Protein AF-A0A7X9EV41-F1 (afdb_monomer)

Structure (mmCIF, N/CA/C/O backbone):
data_AF-A0A7X9EV41-F1
#
_entry.id   AF-A0A7X9EV41-F1
#
loop_
_atom_site.group_PDB
_atom_site.id
_atom_site.type_symbol
_atom_site.label_atom_id
_atom_site.label_alt_id
_atom_site.label_comp_id
_atom_site.label_asym_id
_atom_site.label_entity_id
_atom_site.label_seq_id
_atom_site.pdbx_PDB_ins_code
_atom_site.Cartn_x
_atom_site.Cartn_y
_atom_site.Cartn_z
_atom_site.occupancy
_atom_site.B_iso_or_equiv
_atom_site.auth_seq_id
_atom_site.auth_comp_id
_atom_site.auth_asym_id
_atom_site.auth_atom_id
_atom_site.pdbx_PDB_model_num
ATOM 1 N N . ASN A 1 1 ? 4.097 -24.830 -21.994 1.00 56.38 1 ASN A N 1
ATOM 2 C CA . ASN A 1 1 ? 3.851 -23.395 -22.252 1.00 56.38 1 ASN A CA 1
ATOM 3 C C . ASN A 1 1 ? 3.840 -22.642 -20.936 1.00 56.38 1 ASN A C 1
ATOM 5 O O . ASN A 1 1 ? 2.891 -22.787 -20.179 1.00 56.38 1 ASN A O 1
ATOM 9 N N . LEU A 1 2 ? 4.915 -21.914 -20.627 1.00 75.25 2 LEU A N 1
ATOM 10 C CA . LEU A 1 2 ? 4.970 -21.036 -19.455 1.00 75.25 2 LEU A CA 1
ATOM 11 C C . LEU A 1 2 ? 4.191 -19.754 -19.766 1.00 75.25 2 LEU A C 1
ATOM 13 O O . LEU A 1 2 ? 4.451 -19.107 -20.778 1.00 75.25 2 LEU A O 1
ATOM 17 N N . ASN A 1 3 ? 3.232 -19.394 -18.912 1.00 86.75 3 ASN A N 1
ATOM 18 C CA . ASN A 1 3 ? 2.496 -18.143 -19.051 1.00 86.75 3 ASN A CA 1
ATOM 19 C C . ASN A 1 3 ? 3.326 -16.999 -18.443 1.00 86.75 3 ASN A C 1
ATOM 21 O O . ASN A 1 3 ? 3.251 -16.736 -17.243 1.00 86.75 3 ASN A O 1
ATOM 25 N N . LEU A 1 4 ? 4.134 -16.339 -19.278 1.00 84.50 4 LEU A N 1
ATOM 26 C CA . LEU A 1 4 ? 5.001 -15.227 -18.868 1.00 84.50 4 LEU A CA 1
ATOM 27 C C . LEU A 1 4 ? 4.209 -14.055 -18.268 1.00 84.50 4 LEU A C 1
ATOM 29 O O . LEU A 1 4 ? 4.672 -13.440 -17.311 1.00 84.50 4 LEU A O 1
ATOM 33 N N . GLN A 1 5 ? 2.994 -13.793 -18.761 1.00 84.25 5 GLN A N 1
ATOM 34 C CA . GLN A 1 5 ? 2.110 -12.767 -18.198 1.00 84.25 5 GLN A CA 1
ATOM 35 C C . GLN A 1 5 ? 1.664 -13.132 -16.777 1.00 84.25 5 GLN A C 1
ATOM 37 O O . GLN A 1 5 ? 1.652 -12.279 -15.894 1.00 84.25 5 GLN A O 1
ATOM 42 N N . GLY A 1 6 ? 1.344 -14.407 -16.538 1.00 87.12 6 GLY A N 1
ATOM 43 C CA . GLY A 1 6 ? 0.974 -14.913 -15.215 1.00 87.12 6 GLY A CA 1
ATOM 44 C C . GLY A 1 6 ? 2.126 -14.835 -14.213 1.00 87.12 6 GLY A C 1
ATOM 45 O O . GLY A 1 6 ? 1.919 -14.419 -13.077 1.00 87.12 6 GLY A O 1
ATOM 46 N N . ILE A 1 7 ? 3.347 -15.167 -14.643 1.00 88.19 7 ILE A N 1
ATOM 47 C CA . ILE A 1 7 ? 4.551 -15.049 -13.804 1.00 88.19 7 ILE A CA 1
ATOM 48 C C . ILE A 1 7 ? 4.847 -13.579 -13.492 1.00 88.19 7 ILE A C 1
ATOM 50 O O . ILE A 1 7 ? 5.126 -13.243 -12.343 1.00 88.19 7 ILE A O 1
ATOM 54 N N . PHE A 1 8 ? 4.736 -12.696 -14.487 1.00 85.00 8 PHE A N 1
ATOM 55 C CA . PHE A 1 8 ? 4.896 -11.258 -14.294 1.00 85.00 8 PHE A CA 1
ATOM 56 C C . PHE A 1 8 ? 3.881 -10.712 -13.284 1.00 85.00 8 PHE A C 1
ATOM 58 O O . PHE A 1 8 ? 4.270 -10.058 -12.317 1.00 85.00 8 PHE A O 1
ATOM 65 N N . LEU A 1 9 ? 2.594 -11.038 -13.451 1.00 86.19 9 LEU A N 1
ATOM 66 C CA . LEU A 1 9 ? 1.543 -10.622 -12.525 1.00 86.19 9 LEU A CA 1
ATOM 67 C C . LEU A 1 9 ? 1.791 -11.161 -11.112 1.00 86.19 9 LEU A C 1
ATOM 69 O O . LEU A 1 9 ? 1.682 -10.410 -10.147 1.00 86.19 9 LEU A O 1
ATOM 73 N N . ALA A 1 10 ? 2.170 -12.434 -10.976 1.00 88.88 10 ALA A N 1
ATOM 74 C CA . ALA A 1 10 ? 2.503 -13.023 -9.683 1.00 88.88 10 ALA A CA 1
ATOM 75 C C . ALA A 1 10 ? 3.681 -12.297 -9.010 1.00 88.88 10 ALA A C 1
ATOM 77 O O . ALA A 1 10 ? 3.613 -12.008 -7.819 1.00 88.88 10 ALA A O 1
ATOM 78 N N . GLY A 1 11 ? 4.722 -11.932 -9.766 1.00 85.25 11 GLY A N 1
ATOM 79 C CA . GLY A 1 11 ? 5.848 -11.143 -9.260 1.00 85.25 11 GLY A CA 1
ATOM 80 C C . GLY A 1 11 ? 5.435 -9.747 -8.782 1.00 85.25 11 GLY A C 1
ATOM 81 O O . GLY A 1 11 ? 5.848 -9.320 -7.704 1.00 85.25 11 GLY A O 1
ATOM 82 N N . VAL A 1 12 ? 4.569 -9.057 -9.536 1.00 85.06 12 VAL A N 1
ATOM 83 C CA . VAL A 1 12 ? 3.984 -7.763 -9.132 1.00 85.06 12 VAL A CA 1
ATOM 84 C C . VAL A 1 12 ? 3.199 -7.919 -7.826 1.00 85.06 12 VAL A C 1
ATOM 86 O O . VAL A 1 12 ? 3.393 -7.144 -6.889 1.00 85.06 12 VAL A O 1
ATOM 89 N N . LEU A 1 13 ? 2.336 -8.934 -7.735 1.00 87.75 13 LEU A N 1
ATOM 90 C CA . LEU A 1 13 ? 1.531 -9.193 -6.542 1.00 87.75 13 LEU A CA 1
ATOM 91 C C . LEU A 1 13 ? 2.414 -9.490 -5.328 1.00 87.75 13 LEU A C 1
ATOM 93 O O . LEU A 1 13 ? 2.237 -8.868 -4.290 1.00 87.75 13 LEU A O 1
ATOM 97 N N . ILE A 1 14 ? 3.411 -10.369 -5.454 1.00 88.12 14 ILE A N 1
ATOM 98 C CA . ILE A 1 14 ? 4.324 -10.705 -4.351 1.00 88.12 14 ILE 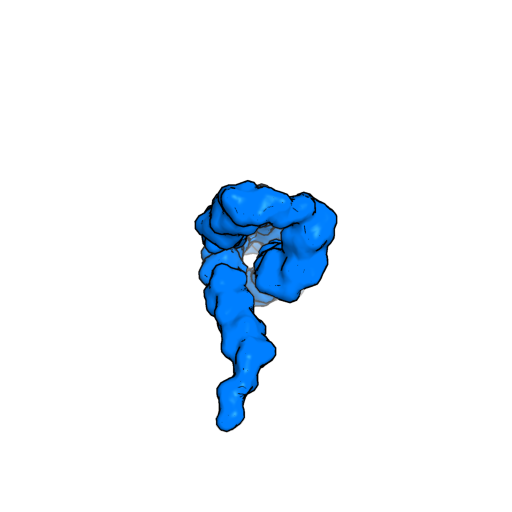A CA 1
ATOM 99 C C . ILE A 1 14 ? 5.101 -9.470 -3.876 1.00 88.12 14 ILE A C 1
ATOM 101 O O . ILE A 1 14 ? 5.177 -9.229 -2.673 1.00 88.12 14 ILE A O 1
ATOM 105 N N . GLY A 1 15 ? 5.633 -8.662 -4.800 1.00 82.81 15 GLY A N 1
ATOM 106 C CA . GLY A 1 15 ? 6.376 -7.450 -4.442 1.00 82.81 15 GLY A CA 1
ATOM 107 C C . GLY A 1 15 ? 5.517 -6.408 -3.718 1.00 82.81 15 GLY A C 1
ATOM 108 O O . GLY A 1 15 ? 5.981 -5.754 -2.788 1.00 82.81 15 GLY A O 1
ATOM 109 N N . THR A 1 16 ? 4.248 -6.283 -4.103 1.00 85.19 16 THR A N 1
ATOM 110 C CA . THR A 1 16 ? 3.318 -5.298 -3.523 1.00 85.19 16 THR A CA 1
ATOM 111 C C . THR A 1 16 ? 2.678 -5.778 -2.223 1.00 85.19 16 THR A C 1
ATOM 11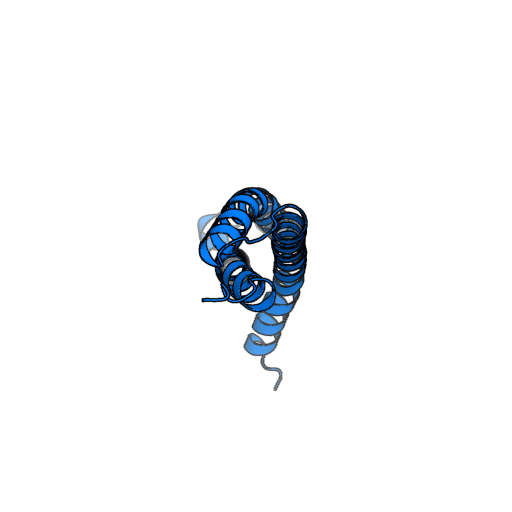3 O O . THR A 1 16 ? 2.424 -4.968 -1.331 1.00 85.19 16 THR A O 1
ATOM 116 N N . LEU A 1 17 ? 2.484 -7.091 -2.069 1.00 89.31 17 LEU A N 1
ATOM 117 C CA . LEU A 1 17 ? 1.916 -7.710 -0.872 1.00 89.31 17 LEU A CA 1
ATOM 118 C C . LEU A 1 17 ? 2.702 -7.373 0.397 1.00 89.31 17 LEU A C 1
ATOM 120 O O . LEU A 1 17 ? 2.084 -7.132 1.430 1.00 89.31 17 LEU A O 1
ATOM 124 N N . GLY A 1 18 ? 4.035 -7.314 0.327 1.00 87.25 18 GLY A N 1
ATOM 125 C CA . GLY A 1 18 ? 4.868 -6.956 1.480 1.00 87.25 18 GLY A CA 1
ATOM 126 C C . GLY A 1 18 ? 4.552 -5.557 2.016 1.00 87.25 18 GLY A C 1
ATOM 127 O O . GLY A 1 18 ? 4.291 -5.384 3.204 1.00 87.25 18 GLY A O 1
ATOM 128 N N . ALA A 1 19 ? 4.481 -4.568 1.125 1.00 86.50 19 ALA A N 1
ATOM 129 C CA . ALA A 1 19 ? 4.158 -3.195 1.500 1.00 86.50 19 ALA A CA 1
ATOM 130 C C . ALA A 1 19 ? 2.703 -3.023 1.960 1.00 86.50 19 ALA A C 1
ATOM 132 O O . ALA A 1 19 ? 2.419 -2.272 2.893 1.00 86.50 19 ALA A O 1
ATOM 133 N N . VAL A 1 20 ? 1.770 -3.738 1.329 1.00 90.31 20 VAL A N 1
ATOM 134 C CA . VAL A 1 20 ? 0.363 -3.753 1.747 1.00 90.31 20 VAL A CA 1
ATOM 135 C C . VAL A 1 20 ? 0.211 -4.364 3.141 1.00 90.31 20 VAL A C 1
ATOM 137 O O . VAL A 1 20 ? -0.567 -3.861 3.950 1.00 90.31 20 VAL A O 1
ATOM 140 N N . MET A 1 21 ? 0.951 -5.430 3.447 1.00 91.19 21 MET A N 1
ATOM 141 C CA . MET A 1 21 ? 0.914 -6.071 4.759 1.00 91.19 21 MET A CA 1
ATOM 142 C C . MET A 1 21 ? 1.446 -5.144 5.849 1.00 91.19 21 MET A C 1
ATOM 144 O O . MET A 1 21 ? 0.775 -4.969 6.863 1.00 91.19 21 MET A O 1
ATOM 148 N N . ASP A 1 22 ? 2.602 -4.525 5.617 1.00 89.81 22 ASP A N 1
ATOM 149 C CA . ASP A 1 22 ? 3.218 -3.592 6.561 1.00 89.81 22 ASP A CA 1
ATOM 150 C C . ASP A 1 22 ? 2.274 -2.424 6.885 1.00 89.81 22 ASP A C 1
ATOM 152 O O . ASP A 1 22 ? 1.876 -2.229 8.035 1.00 89.81 22 ASP A O 1
ATOM 156 N N . THR A 1 23 ? 1.766 -1.746 5.850 1.00 90.94 23 THR A N 1
ATOM 157 C CA . THR A 1 23 ? 0.797 -0.652 6.027 1.00 90.94 23 THR A CA 1
ATOM 158 C C . THR A 1 23 ? -0.491 -1.087 6.711 1.00 90.94 23 THR A C 1
ATOM 160 O O . THR A 1 23 ? -1.027 -0.359 7.551 1.00 90.94 23 THR A O 1
ATOM 163 N N . SER A 1 24 ? -0.987 -2.283 6.397 1.00 91.94 24 SER A N 1
ATOM 164 C CA . SER A 1 24 ? -2.201 -2.805 7.015 1.00 91.94 24 SER A CA 1
ATOM 165 C C . SER A 1 24 ? -2.013 -3.092 8.503 1.00 91.94 24 SER A C 1
ATOM 167 O O . SER A 1 24 ? -2.902 -2.778 9.295 1.00 91.94 24 SER A O 1
ATOM 169 N N . ILE A 1 25 ? -0.860 -3.643 8.895 1.00 92.31 25 ILE A N 1
ATOM 170 C CA . ILE A 1 25 ? -0.522 -3.890 10.300 1.00 92.31 25 ILE A CA 1
ATOM 171 C C . ILE A 1 25 ? -0.423 -2.565 11.056 1.00 92.31 25 ILE A C 1
ATOM 173 O O . ILE A 1 25 ? -1.044 -2.438 12.114 1.00 92.31 25 ILE A O 1
ATOM 177 N N . SER A 1 26 ? 0.278 -1.565 10.508 1.00 91.69 26 SER A N 1
ATOM 178 C CA . SER A 1 26 ? 0.397 -0.247 11.143 1.00 91.69 26 SER A CA 1
ATOM 179 C C . SER A 1 26 ? -0.973 0.397 11.370 1.00 91.69 26 SER A C 1
ATOM 181 O O . SER A 1 26 ? -1.291 0.787 12.492 1.00 91.69 26 SER A O 1
ATOM 183 N N . ILE A 1 27 ? -1.829 0.435 10.342 1.00 92.44 27 ILE A N 1
ATOM 184 C CA . ILE A 1 27 ? -3.170 1.037 10.433 1.00 92.44 27 ILE A CA 1
ATOM 185 C C . ILE A 1 27 ? -4.048 0.282 11.433 1.00 92.44 27 ILE A C 1
ATOM 187 O O . ILE A 1 27 ? -4.707 0.900 12.271 1.00 92.44 27 ILE A O 1
ATOM 191 N N . ALA A 1 28 ? -4.068 -1.051 11.365 1.00 92.06 28 ALA A N 1
ATOM 192 C CA . ALA A 1 28 ? -4.875 -1.865 12.266 1.00 92.06 28 ALA A CA 1
ATOM 193 C C . ALA A 1 28 ? -4.427 -1.710 13.728 1.00 92.06 28 ALA A C 1
ATOM 195 O O . ALA A 1 28 ? -5.275 -1.631 14.618 1.00 92.06 28 ALA A O 1
ATOM 196 N N . SER A 1 29 ? -3.115 -1.628 13.971 1.00 92.00 29 SER A N 1
ATOM 197 C CA . SER A 1 29 ? -2.559 -1.390 15.304 1.00 92.00 29 SER A CA 1
ATOM 198 C C . SER A 1 29 ? -2.965 -0.020 15.839 1.00 92.00 29 SER A C 1
ATOM 200 O O . SER A 1 29 ? -3.490 0.059 16.946 1.00 92.00 29 SER A O 1
ATOM 202 N N . SER A 1 30 ? -2.829 1.044 15.042 1.00 91.50 30 SER A N 1
ATOM 203 C CA . SER A 1 30 ? -3.229 2.393 15.459 1.00 91.50 30 SER A CA 1
ATOM 204 C C . SER A 1 30 ? -4.730 2.511 15.731 1.00 91.50 30 SER A C 1
ATOM 206 O O . SER A 1 30 ? -5.135 3.186 16.674 1.00 91.50 30 SER A O 1
ATOM 208 N N . ILE A 1 31 ? -5.576 1.835 14.945 1.00 91.75 31 ILE A N 1
ATOM 209 C CA . ILE A 1 31 ? -7.025 1.786 15.202 1.00 91.75 31 ILE A CA 1
ATOM 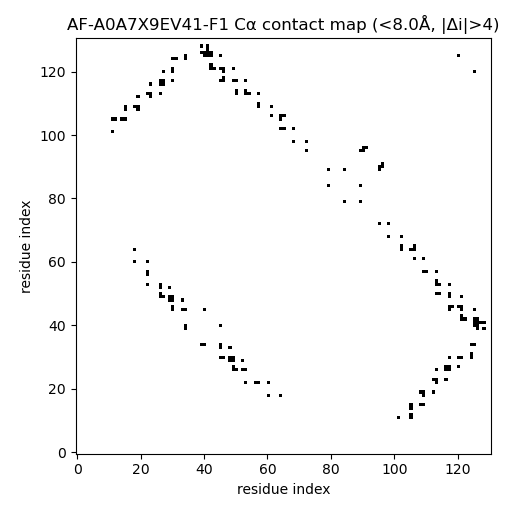210 C C . ILE A 1 31 ? -7.321 1.064 16.520 1.00 91.75 31 ILE A C 1
ATOM 212 O O . ILE A 1 31 ? -8.188 1.511 17.270 1.00 91.75 31 ILE A O 1
ATOM 216 N N . ARG A 1 32 ? -6.625 -0.043 16.806 1.00 90.00 32 ARG A N 1
ATOM 217 C CA . ARG A 1 32 ? -6.790 -0.790 18.060 1.00 90.00 32 ARG A CA 1
ATOM 218 C C . ARG A 1 32 ? -6.365 0.045 19.264 1.00 90.00 32 ARG A C 1
ATOM 220 O O . ARG A 1 32 ? -7.142 0.165 20.200 1.00 90.00 32 ARG A O 1
ATOM 227 N N . GLU A 1 33 ? -5.196 0.671 19.203 1.00 89.06 33 GLU A N 1
ATOM 228 C CA . GLU A 1 33 ? -4.690 1.547 20.263 1.00 89.06 33 GLU A CA 1
ATOM 229 C C . GLU A 1 33 ? -5.641 2.729 20.509 1.00 89.06 33 GLU A C 1
ATOM 231 O O . GLU A 1 33 ? -6.021 3.015 21.645 1.00 89.06 33 GLU A O 1
ATOM 236 N N . PHE A 1 34 ? -6.142 3.354 19.437 1.00 88.88 34 PHE A N 1
ATOM 237 C CA . PHE A 1 34 ? -7.159 4.398 19.551 1.00 88.88 34 PHE A CA 1
ATOM 238 C C . PHE A 1 34 ? -8.441 3.883 20.224 1.00 88.88 34 PHE A C 1
ATOM 240 O O . PHE A 1 34 ? -9.059 4.611 21.002 1.00 88.88 34 PHE A O 1
ATOM 247 N N . ALA A 1 35 ? -8.847 2.642 19.942 1.00 88.06 35 ALA A N 1
ATOM 248 C CA . ALA A 1 35 ? -10.029 2.033 20.541 1.00 88.06 35 ALA A CA 1
ATOM 249 C C . ALA A 1 35 ? -9.855 1.663 22.020 1.00 88.06 35 ALA A C 1
ATOM 251 O O . ALA A 1 35 ? -10.832 1.685 22.759 1.00 88.06 35 ALA A O 1
ATOM 252 N N . GLU A 1 36 ? -8.641 1.318 22.446 1.00 86.69 36 GLU A N 1
ATOM 253 C CA . GLU A 1 36 ? -8.330 0.972 23.838 1.00 86.69 36 GLU A CA 1
ATOM 254 C C . GLU A 1 36 ? -8.282 2.211 24.740 1.00 86.69 36 GLU A C 1
ATOM 256 O O . GLU A 1 36 ? -8.710 2.155 25.891 1.00 86.69 36 GLU A O 1
ATOM 261 N N . ILE A 1 37 ? -7.820 3.347 24.207 1.00 87.00 37 ILE A N 1
ATOM 262 C CA . ILE A 1 37 ? -7.719 4.611 24.952 1.00 87.00 37 ILE A CA 1
ATOM 263 C C . ILE A 1 37 ? -9.091 5.289 25.129 1.00 87.00 37 ILE A C 1
ATOM 265 O O . ILE A 1 37 ? -9.309 6.010 26.103 1.00 87.00 37 ILE A O 1
ATOM 269 N N . HIS A 1 38 ? -10.037 5.069 24.209 1.00 82.00 38 HIS A N 1
ATOM 270 C CA . HIS A 1 38 ? -11.349 5.722 24.230 1.00 82.00 38 HIS A CA 1
ATOM 271 C C . HIS A 1 38 ? -12.450 4.746 24.654 1.00 82.00 38 HIS A C 1
ATOM 273 O O . HIS A 1 38 ? -12.667 3.730 24.008 1.00 82.00 38 HIS A O 1
ATOM 279 N N . SER A 1 39 ? -13.224 5.085 25.689 1.00 69.06 39 SER A N 1
ATOM 280 C CA . SER A 1 39 ? -14.207 4.170 26.293 1.00 69.06 39 SER A CA 1
ATOM 281 C C . SER A 1 39 ? -15.408 3.811 25.400 1.00 69.06 39 SER A C 1
ATOM 283 O O . SER A 1 39 ? -16.078 2.816 25.668 1.00 69.06 39 SER A O 1
ATOM 285 N N . ASN A 1 40 ? -15.710 4.599 24.355 1.00 70.44 40 ASN A N 1
ATOM 286 C CA . ASN A 1 40 ? -16.793 4.300 23.405 1.00 70.44 40 ASN A CA 1
ATOM 287 C C . ASN A 1 40 ? -16.598 4.977 22.026 1.00 70.44 40 ASN A C 1
ATOM 289 O O . ASN A 1 40 ? -17.302 5.931 21.684 1.00 70.44 40 ASN A O 1
ATOM 293 N N . PRO A 1 41 ? -15.616 4.546 21.222 1.00 75.44 41 PRO A N 1
ATOM 294 C CA . PRO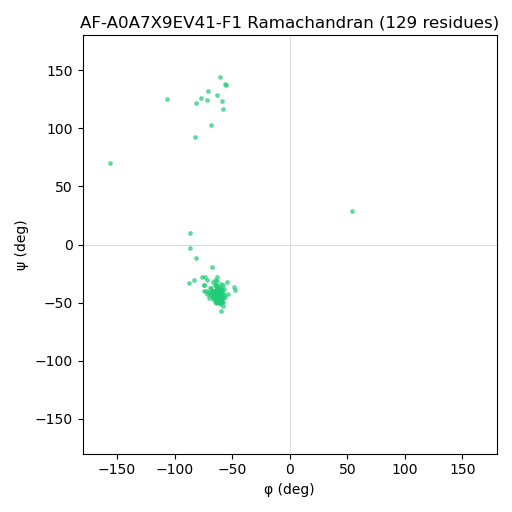 A 1 41 ? -15.308 5.197 19.962 1.00 75.44 41 PRO A CA 1
ATOM 295 C C . PRO A 1 41 ? -16.273 4.722 18.870 1.00 75.44 41 PRO A C 1
ATOM 297 O O . PRO A 1 41 ? -16.346 3.537 18.540 1.00 75.44 41 PRO A O 1
ATOM 300 N N . THR A 1 42 ? -17.002 5.654 18.253 1.00 84.19 42 THR A N 1
ATOM 301 C CA . THR A 1 42 ? -17.836 5.348 17.082 1.00 84.19 42 THR A CA 1
ATOM 302 C C . THR A 1 42 ? -16.966 4.824 15.939 1.00 84.19 42 THR A C 1
ATOM 304 O O . THR A 1 42 ? -15.874 5.337 15.691 1.00 84.19 42 THR A O 1
ATOM 307 N N . ARG A 1 43 ? -17.487 3.873 15.154 1.00 84.25 43 ARG A N 1
ATOM 308 C CA . ARG A 1 43 ? -16.829 3.327 13.947 1.00 84.25 43 ARG A CA 1
ATOM 309 C C . ARG A 1 43 ? -16.287 4.408 13.004 1.00 84.25 43 ARG A C 1
ATOM 311 O O . ARG A 1 43 ? -15.205 4.250 12.453 1.00 84.25 43 ARG A O 1
ATOM 318 N N . TYR A 1 44 ? -17.000 5.527 12.872 1.00 85.81 44 TYR A N 1
ATOM 319 C CA . TYR A 1 44 ? -16.555 6.677 12.081 1.00 85.81 44 TYR A CA 1
ATOM 320 C C . TYR A 1 44 ? -15.286 7.344 12.639 1.00 85.81 44 TYR A C 1
ATOM 322 O O . TYR A 1 44 ? -14.392 7.695 11.872 1.00 85.81 44 TYR A O 1
ATOM 330 N N . HIS A 1 45 ? -15.174 7.486 13.964 1.00 86.69 45 HIS A N 1
ATOM 331 C CA . HIS A 1 45 ? -13.975 8.038 14.600 1.00 86.69 45 HIS A CA 1
ATOM 332 C C . HIS A 1 45 ? -12.777 7.100 14.439 1.00 86.69 45 HIS A C 1
ATOM 334 O O . HIS A 1 45 ? -11.699 7.573 14.092 1.00 86.69 45 HIS A O 1
ATOM 340 N N . LEU A 1 46 ? -12.984 5.787 14.590 1.00 88.19 46 LEU A N 1
ATOM 341 C CA . LEU A 1 46 ? -11.952 4.773 14.341 1.00 88.19 46 LEU A CA 1
ATOM 342 C C . LEU A 1 46 ? -11.469 4.796 12.890 1.00 88.19 46 LEU A C 1
ATOM 344 O O . LEU A 1 46 ? -10.268 4.814 12.636 1.00 88.19 46 LEU A O 1
ATOM 348 N N . TRP A 1 47 ? -12.400 4.850 11.937 1.00 89.94 47 TRP A N 1
ATOM 349 C CA . TRP A 1 47 ? -12.067 4.945 10.520 1.00 89.94 47 TRP A CA 1
ATOM 350 C C . TRP A 1 47 ? -11.278 6.220 10.210 1.00 89.94 47 TRP A C 1
ATOM 352 O O . TRP A 1 47 ? -10.239 6.155 9.560 1.00 89.94 47 TRP A O 1
ATOM 362 N N . ARG A 1 48 ? -11.719 7.378 10.720 1.00 89.94 48 ARG A N 1
ATOM 363 C CA . ARG A 1 48 ? -11.036 8.660 10.499 1.00 89.94 48 ARG A CA 1
ATOM 364 C C . ARG A 1 48 ? -9.639 8.685 11.123 1.00 89.94 48 ARG A C 1
ATOM 366 O O . ARG A 1 48 ? -8.718 9.201 10.497 1.00 89.94 48 ARG A O 1
ATOM 373 N N . ALA A 1 49 ? -9.473 8.116 12.318 1.00 89.00 49 ALA A N 1
ATOM 374 C CA . ALA A 1 49 ? -8.166 7.970 12.956 1.00 89.00 49 ALA A CA 1
ATOM 375 C C . ALA A 1 49 ? -7.234 7.088 12.110 1.00 89.00 49 ALA A C 1
ATOM 377 O O . ALA A 1 49 ? -6.122 7.503 11.788 1.00 89.00 49 ALA A O 1
ATOM 378 N N . GLY A 1 50 ? -7.725 5.930 11.657 1.00 90.25 50 GLY A N 1
ATOM 379 C CA . GLY A 1 50 ? -6.987 5.038 10.764 1.00 90.25 50 GLY A CA 1
ATOM 380 C C . GLY A 1 50 ? -6.618 5.676 9.424 1.00 90.25 50 GLY A C 1
ATOM 381 O O . GLY A 1 50 ? -5.508 5.485 8.945 1.00 90.25 50 GLY A O 1
ATOM 382 N N . MET A 1 51 ? -7.510 6.479 8.840 1.00 91.94 51 MET A N 1
ATOM 383 C CA . MET A 1 51 ? -7.248 7.212 7.596 1.00 91.94 51 MET A CA 1
ATOM 384 C C . MET A 1 51 ? -6.203 8.319 7.765 1.00 91.94 51 MET A C 1
ATOM 386 O O . MET A 1 51 ? -5.399 8.521 6.858 1.00 91.94 51 MET A O 1
ATOM 390 N N . ASN A 1 52 ? -6.196 9.027 8.900 1.00 90.94 52 ASN A N 1
ATOM 391 C CA . ASN A 1 52 ? -5.180 10.044 9.184 1.00 90.94 52 ASN A CA 1
ATOM 392 C C . ASN A 1 52 ? -3.788 9.410 9.281 1.00 90.94 52 ASN A C 1
ATOM 394 O O . ASN A 1 52 ? -2.886 9.832 8.567 1.00 90.94 52 ASN A O 1
ATOM 398 N N . VAL A 1 53 ? -3.645 8.343 10.073 1.00 90.31 53 VAL A N 1
ATOM 399 C CA . VAL A 1 53 ? -2.377 7.599 10.171 1.00 90.31 53 VAL A CA 1
ATOM 400 C C . VAL A 1 53 ? -2.003 6.982 8.825 1.00 90.31 53 VAL A C 1
ATOM 402 O O . VAL A 1 53 ? -0.865 7.084 8.377 1.00 90.31 53 VAL A O 1
ATOM 405 N N . GLY A 1 54 ? -2.976 6.383 8.137 1.00 88.69 54 GLY A N 1
ATOM 406 C CA . GLY A 1 54 ? -2.777 5.781 6.826 1.00 88.69 54 GLY A CA 1
ATOM 407 C C . GLY A 1 54 ? -2.258 6.777 5.791 1.00 88.69 54 GLY A C 1
ATOM 408 O O . GLY A 1 54 ? -1.430 6.406 4.969 1.00 88.69 54 GLY A O 1
ATOM 409 N N . LYS A 1 55 ? -2.678 8.046 5.847 1.00 88.19 55 LYS A N 1
ATOM 410 C CA . LYS A 1 55 ? -2.173 9.103 4.962 1.00 88.19 55 LYS A CA 1
ATOM 411 C C . LYS A 1 55 ? -0.696 9.419 5.210 1.00 88.19 55 LYS A C 1
ATOM 413 O O . LYS A 1 55 ? 0.042 9.601 4.243 1.00 88.19 55 LYS A O 1
ATOM 418 N N . ASP A 1 56 ? -0.264 9.441 6.466 1.00 89.25 56 ASP A N 1
ATOM 419 C CA . ASP A 1 56 ? 1.139 9.684 6.816 1.00 89.25 56 ASP A CA 1
ATOM 420 C C . ASP A 1 56 ? 2.019 8.500 6.389 1.00 89.25 56 ASP A C 1
ATOM 422 O O . ASP A 1 56 ? 3.058 8.671 5.746 1.00 89.25 56 ASP A O 1
ATOM 426 N N . VAL A 1 57 ? 1.543 7.278 6.647 1.00 89.00 57 VAL A N 1
ATOM 427 C CA . VAL A 1 57 ? 2.212 6.037 6.234 1.00 89.00 57 VAL A CA 1
ATOM 428 C C . VAL A 1 57 ? 2.261 5.904 4.704 1.00 89.00 57 VAL A C 1
ATOM 430 O O . VAL A 1 57 ? 3.261 5.437 4.160 1.00 89.00 57 VAL A O 1
ATOM 433 N N . MET A 1 58 ? 1.233 6.367 3.984 1.00 87.44 58 MET A N 1
ATOM 434 C CA . MET A 1 58 ? 1.182 6.341 2.517 1.00 87.44 58 MET A CA 1
ATOM 435 C C . MET A 1 58 ? 2.375 7.060 1.888 1.00 87.44 58 MET A C 1
ATOM 437 O O . MET A 1 58 ? 2.973 6.542 0.946 1.00 87.44 58 MET A O 1
ATOM 441 N N . GLY A 1 59 ? 2.718 8.248 2.395 1.00 85.94 59 GLY A N 1
ATOM 442 C CA . GLY A 1 59 ? 3.827 9.043 1.866 1.00 85.94 59 GLY A CA 1
ATOM 443 C C . GLY A 1 59 ? 5.167 8.334 2.040 1.00 85.94 59 GLY A C 1
ATOM 444 O O . GLY A 1 59 ? 5.945 8.229 1.090 1.00 85.94 59 GLY A O 1
ATOM 445 N N . MET A 1 60 ? 5.397 7.781 3.233 1.00 89.62 60 MET A N 1
ATOM 446 C CA . MET A 1 60 ? 6.596 7.005 3.544 1.00 89.62 60 MET A CA 1
ATOM 447 C C . MET A 1 60 ? 6.712 5.771 2.639 1.00 89.62 60 MET A C 1
ATOM 449 O O . MET A 1 60 ? 7.733 5.572 1.984 1.00 89.62 60 MET A O 1
ATOM 453 N N . MET A 1 61 ? 5.650 4.971 2.550 1.00 90.19 61 MET A N 1
ATOM 454 C CA . MET A 1 61 ? 5.682 3.688 1.847 1.00 90.19 61 MET A CA 1
ATOM 455 C C . MET A 1 61 ? 5.687 3.834 0.328 1.00 90.19 61 MET A C 1
ATOM 457 O O . MET A 1 61 ? 6.374 3.073 -0.348 1.00 90.19 61 MET A O 1
ATOM 461 N N . SER A 1 62 ? 4.997 4.837 -0.219 1.00 86.06 62 SER A N 1
ATOM 462 C CA . SER A 1 62 ? 5.063 5.161 -1.648 1.00 86.06 62 SER A CA 1
ATOM 463 C C . SER A 1 62 ? 6.489 5.524 -2.070 1.00 86.06 62 SER A C 1
ATOM 465 O O . SER A 1 62 ? 7.001 4.983 -3.048 1.00 86.06 62 SER A O 1
ATOM 467 N N . SER A 1 63 ? 7.176 6.362 -1.283 1.00 87.38 63 SER A N 1
ATOM 468 C CA . SER A 1 63 ? 8.580 6.711 -1.533 1.00 87.38 63 SER A CA 1
ATOM 469 C C . SER A 1 63 ? 9.481 5.471 -1.525 1.00 87.38 63 SER A C 1
ATOM 471 O O . SER A 1 63 ? 10.270 5.262 -2.448 1.00 87.38 63 SER A O 1
ATOM 473 N N . THR A 1 64 ? 9.300 4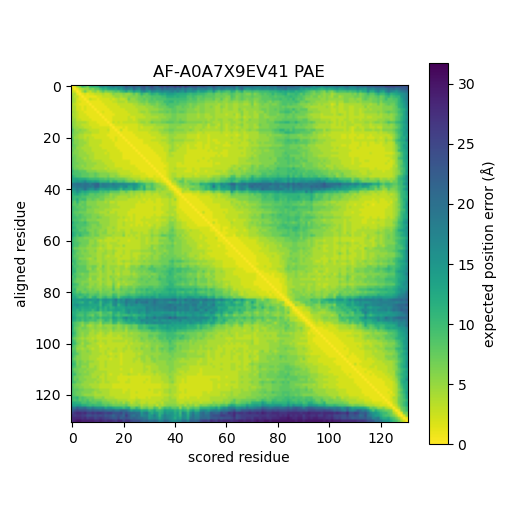.590 -0.537 1.00 89.00 64 THR A N 1
ATOM 474 C CA . THR A 1 64 ? 10.034 3.322 -0.451 1.00 89.00 64 THR A CA 1
ATOM 475 C C . THR A 1 64 ? 9.764 2.412 -1.652 1.00 89.00 64 THR A C 1
ATOM 477 O O . THR A 1 64 ? 10.715 1.862 -2.203 1.00 89.00 64 THR A O 1
ATOM 480 N N . LEU A 1 65 ? 8.510 2.279 -2.110 1.00 85.69 65 LEU A N 1
ATOM 481 C CA . LEU A 1 65 ? 8.174 1.508 -3.317 1.00 85.69 65 LEU A CA 1
ATOM 482 C C . LEU A 1 65 ? 8.868 2.074 -4.552 1.00 85.69 65 LEU A C 1
ATOM 484 O O . LEU A 1 65 ? 9.491 1.328 -5.305 1.00 85.69 65 LEU A O 1
ATOM 488 N N . ILE A 1 66 ? 8.770 3.389 -4.757 1.00 84.12 66 ILE A N 1
ATOM 489 C CA . ILE A 1 66 ? 9.369 4.062 -5.911 1.00 84.12 66 ILE A CA 1
ATOM 490 C C . ILE A 1 66 ? 10.880 3.822 -5.924 1.00 84.12 66 ILE A C 1
ATOM 492 O O . ILE A 1 66 ? 11.429 3.455 -6.964 1.00 84.12 66 ILE A O 1
ATOM 496 N N . LEU A 1 67 ? 11.549 3.969 -4.778 1.00 87.25 67 LEU A N 1
ATOM 497 C CA . LEU A 1 67 ? 12.981 3.699 -4.646 1.00 87.25 67 LEU A CA 1
ATOM 498 C C . LEU A 1 67 ? 13.317 2.222 -4.871 1.00 87.25 67 LEU A C 1
ATOM 500 O O . LEU A 1 67 ? 14.290 1.932 -5.563 1.00 87.25 67 LEU A O 1
ATOM 504 N N . ALA A 1 68 ? 12.515 1.291 -4.350 1.00 87.12 68 ALA A N 1
ATOM 505 C CA . ALA A 1 68 ? 12.728 -0.143 -4.532 1.00 87.12 68 ALA A CA 1
ATOM 506 C C . ALA A 1 68 ? 12.610 -0.561 -6.008 1.00 87.12 68 ALA A C 1
ATOM 508 O O . ALA A 1 68 ? 13.493 -1.250 -6.520 1.00 87.12 68 ALA A O 1
ATOM 509 N N . TYR A 1 69 ? 11.575 -0.100 -6.718 1.00 83.50 69 TYR A N 1
ATOM 510 C CA . TYR A 1 69 ? 11.405 -0.390 -8.145 1.00 83.50 69 TYR A CA 1
ATOM 511 C C . TYR A 1 69 ? 12.460 0.312 -9.006 1.00 83.50 69 TYR A C 1
ATOM 513 O O . TYR A 1 69 ? 13.031 -0.305 -9.903 1.00 83.50 69 TYR A O 1
ATOM 521 N N . THR A 1 70 ? 12.787 1.572 -8.704 1.00 84.81 70 THR A N 1
ATOM 522 C CA . THR A 1 70 ? 13.842 2.306 -9.423 1.00 84.81 70 THR A CA 1
ATOM 523 C C . THR A 1 70 ? 15.209 1.655 -9.213 1.00 84.81 70 THR A C 1
ATOM 525 O O . THR A 1 70 ? 15.962 1.480 -10.168 1.00 84.81 70 THR A O 1
ATOM 528 N N . GLY A 1 71 ? 15.519 1.236 -7.983 1.00 87.44 71 GLY A N 1
ATOM 529 C CA . GLY A 1 71 ? 16.733 0.494 -7.649 1.00 87.44 71 GLY A CA 1
ATOM 530 C C . GLY A 1 71 ? 16.804 -0.863 -8.352 1.00 87.44 71 GLY A C 1
ATOM 531 O O . GLY A 1 71 ? 17.853 -1.217 -8.886 1.00 87.44 71 GLY A O 1
ATOM 532 N N . GLY A 1 72 ? 15.681 -1.585 -8.436 1.00 86.25 72 GLY A N 1
ATOM 533 C CA . GLY A 1 72 ? 15.576 -2.831 -9.201 1.00 86.25 72 GLY A CA 1
ATOM 534 C C . GLY A 1 72 ? 15.813 -2.641 -10.704 1.00 86.25 72 GLY A C 1
ATOM 535 O O . GLY A 1 72 ? 16.449 -3.479 -11.342 1.00 86.25 72 GLY A O 1
ATOM 536 N N . ALA A 1 73 ? 15.379 -1.507 -11.261 1.00 85.25 73 ALA A N 1
ATOM 537 C CA . ALA A 1 73 ? 15.583 -1.143 -12.663 1.00 85.25 73 ALA A CA 1
ATOM 538 C C . ALA A 1 73 ? 16.971 -0.544 -12.960 1.00 85.25 73 ALA A C 1
ATOM 540 O O . ALA A 1 73 ? 17.337 -0.381 -14.127 1.00 85.25 73 ALA A O 1
ATOM 541 N N . LEU A 1 74 ? 17.750 -0.194 -11.931 1.00 88.94 74 LEU A N 1
ATOM 542 C CA . LEU A 1 74 ? 18.960 0.618 -12.074 1.00 88.94 74 LEU A CA 1
ATOM 543 C C . LEU A 1 74 ? 20.024 -0.058 -12.945 1.00 88.94 74 LEU A C 1
ATOM 545 O O . LEU A 1 74 ? 20.602 0.584 -13.818 1.00 88.94 74 LEU A O 1
ATOM 549 N N . ALA A 1 75 ? 20.259 -1.358 -12.749 1.00 88.44 75 ALA A N 1
ATOM 550 C CA . ALA A 1 75 ? 21.238 -2.109 -13.536 1.00 88.44 75 ALA A CA 1
ATOM 551 C C . ALA A 1 75 ? 20.871 -2.140 -15.029 1.00 88.44 75 ALA A C 1
ATOM 553 O O . ALA A 1 75 ? 21.735 -1.982 -15.892 1.00 88.44 75 ALA A O 1
ATOM 554 N N . LEU A 1 76 ? 19.578 -2.289 -15.331 1.00 84.94 76 LEU A N 1
ATOM 555 C CA . LEU A 1 76 ? 19.069 -2.255 -16.696 1.00 84.94 76 LEU A CA 1
ATOM 556 C C . LEU A 1 76 ? 19.225 -0.861 -17.312 1.00 84.94 76 LEU A C 1
ATOM 558 O O . LEU A 1 76 ? 19.696 -0.741 -18.440 1.00 84.94 76 LEU A O 1
ATOM 562 N N . LEU A 1 77 ? 18.872 0.188 -16.567 1.00 83.69 77 LEU A N 1
ATOM 563 C CA . LEU A 1 77 ? 19.043 1.571 -17.010 1.00 83.69 77 LEU A CA 1
ATOM 564 C C . LEU A 1 77 ? 20.510 1.877 -17.329 1.00 83.69 77 LEU A C 1
ATOM 566 O O . LEU A 1 77 ? 20.799 2.414 -18.396 1.00 83.69 77 LEU A O 1
ATOM 570 N N . LEU A 1 78 ? 21.440 1.481 -16.456 1.00 87.56 78 LEU A N 1
ATOM 571 C CA . LEU A 1 78 ? 22.876 1.651 -16.687 1.00 87.56 78 LEU A CA 1
ATOM 572 C C . LEU A 1 78 ? 23.351 0.909 -17.941 1.00 87.56 78 LEU A C 1
ATOM 574 O O . LEU A 1 78 ? 24.096 1.481 -18.735 1.00 87.56 78 LEU A O 1
ATOM 578 N N . LEU A 1 79 ? 22.893 -0.328 -18.156 1.00 86.19 79 LEU A N 1
ATOM 579 C CA . LEU A 1 79 ? 23.225 -1.105 -19.352 1.00 86.19 79 LEU A CA 1
ATOM 580 C C . LEU A 1 79 ? 22.740 -0.408 -20.628 1.00 86.19 79 LEU A C 1
ATOM 582 O O . LEU A 1 79 ? 23.482 -0.318 -21.605 1.00 86.19 79 LEU A O 1
ATOM 586 N N . LEU A 1 80 ? 21.514 0.111 -20.631 1.00 82.06 80 LEU A N 1
ATOM 587 C CA . LEU A 1 80 ? 20.942 0.793 -21.793 1.00 82.06 80 LEU A CA 1
ATOM 588 C C . LEU A 1 80 ? 21.664 2.112 -22.102 1.00 82.06 80 LEU A C 1
ATOM 590 O O . LEU A 1 80 ? 21.935 2.405 -23.268 1.00 82.06 80 LEU A O 1
ATOM 594 N N . VAL A 1 81 ? 22.025 2.871 -21.063 1.00 83.56 81 VAL A N 1
ATOM 595 C CA . VAL A 1 81 ? 22.815 4.105 -21.189 1.00 83.56 81 VAL A CA 1
ATOM 596 C C . VAL A 1 81 ? 24.218 3.806 -21.724 1.00 83.56 81 VAL A C 1
ATOM 598 O O . VAL A 1 81 ? 24.683 4.499 -22.627 1.00 83.56 81 VAL A O 1
ATOM 601 N N . ALA A 1 82 ? 24.870 2.746 -21.233 1.00 86.94 82 ALA A N 1
ATOM 602 C CA . ALA A 1 82 ? 26.195 2.330 -21.697 1.00 86.94 82 ALA A CA 1
ATOM 603 C C . ALA A 1 82 ? 26.215 1.916 -23.181 1.00 86.94 82 ALA A C 1
ATOM 605 O O . ALA A 1 82 ? 27.233 2.070 -23.847 1.00 86.94 82 ALA A O 1
ATOM 606 N N . ASN A 1 83 ? 25.090 1.435 -23.718 1.00 84.75 83 ASN A N 1
ATOM 607 C CA . ASN A 1 83 ? 24.943 1.076 -25.132 1.00 84.75 83 ASN A CA 1
ATOM 608 C C . ASN A 1 83 ? 24.544 2.265 -26.036 1.00 84.75 83 ASN A C 1
ATOM 610 O O . ASN A 1 83 ? 24.207 2.052 -27.199 1.00 84.75 83 ASN A O 1
ATOM 614 N N . HIS A 1 84 ? 24.559 3.507 -25.531 1.00 79.94 84 HIS A N 1
ATOM 615 C CA . HIS A 1 84 ? 24.194 4.726 -26.273 1.00 79.94 84 HIS A CA 1
ATOM 616 C C . HIS A 1 84 ? 22.802 4.680 -26.936 1.00 79.94 84 HIS A C 1
ATOM 618 O O . HIS A 1 84 ? 22.562 5.332 -27.954 1.00 79.94 84 HIS A O 1
ATOM 624 N N . ILE A 1 85 ? 21.860 3.922 -26.365 1.00 76.06 85 ILE A N 1
ATOM 625 C CA . ILE A 1 85 ? 20.498 3.854 -26.897 1.00 76.06 85 ILE A CA 1
ATOM 626 C C . ILE A 1 85 ? 19.789 5.191 -26.610 1.00 76.06 85 ILE A C 1
ATOM 628 O O . ILE A 1 85 ? 19.830 5.668 -25.473 1.00 76.06 85 ILE A O 1
ATOM 632 N N . PRO A 1 86 ? 19.111 5.811 -27.598 1.00 78.50 86 PRO A N 1
ATOM 633 C CA . PRO A 1 86 ? 18.354 7.038 -27.373 1.00 78.50 86 PRO A CA 1
ATOM 634 C C . PRO A 1 86 ? 17.326 6.858 -26.250 1.00 78.50 86 PRO A C 1
ATOM 636 O O . PRO A 1 86 ? 16.601 5.863 -26.236 1.00 78.50 86 PRO A O 1
ATOM 639 N N . ALA A 1 87 ? 17.193 7.845 -25.359 1.00 71.06 87 ALA A N 1
ATOM 640 C CA . ALA A 1 87 ? 16.238 7.800 -24.243 1.00 71.06 87 ALA A CA 1
ATOM 641 C C . ALA A 1 87 ? 14.786 7.540 -24.695 1.00 71.06 87 ALA A C 1
ATOM 643 O O . ALA A 1 87 ? 14.031 6.853 -24.013 1.00 71.06 87 ALA A O 1
ATOM 644 N N . VAL A 1 88 ? 14.418 8.024 -25.886 1.00 75.00 88 VAL A N 1
ATOM 645 C CA . VAL A 1 88 ? 13.106 7.776 -26.509 1.00 75.00 88 VAL A CA 1
ATOM 646 C C . VAL A 1 88 ? 12.908 6.293 -26.829 1.00 75.00 88 VAL A C 1
ATOM 648 O O . VAL A 1 88 ? 11.828 5.751 -26.615 1.00 75.00 88 VAL A O 1
ATOM 651 N N . ASN A 1 89 ? 13.959 5.613 -27.288 1.00 75.25 89 ASN A N 1
ATOM 652 C CA . ASN A 1 89 ? 13.897 4.183 -27.561 1.00 75.25 89 ASN A CA 1
ATOM 653 C C . ASN A 1 89 ? 13.846 3.400 -26.251 1.00 75.25 89 ASN A C 1
ATOM 655 O O . ASN A 1 89 ? 13.014 2.513 -26.140 1.00 75.25 89 ASN A O 1
ATOM 659 N N . ILE A 1 90 ? 14.653 3.771 -25.249 1.00 76.81 90 ILE A N 1
ATOM 660 C CA . ILE A 1 90 ? 14.641 3.166 -23.903 1.00 76.81 90 ILE A CA 1
ATOM 661 C C . ILE A 1 90 ? 13.237 3.191 -23.289 1.00 76.81 90 ILE A C 1
ATOM 663 O O . ILE A 1 90 ? 12.797 2.188 -22.737 1.00 76.81 90 ILE A O 1
ATOM 667 N N . MET A 1 91 ? 12.514 4.304 -23.425 1.00 73.50 91 MET A N 1
ATOM 668 C CA . MET A 1 91 ? 11.145 4.420 -22.919 1.00 73.50 91 MET A CA 1
ATOM 669 C C . MET A 1 91 ? 10.165 3.473 -23.632 1.00 73.50 91 MET A C 1
ATOM 671 O O . MET A 1 91 ? 9.210 3.024 -23.014 1.00 73.50 91 MET A O 1
ATOM 675 N N . ASN A 1 92 ? 10.402 3.155 -24.909 1.00 78.50 92 ASN A N 1
ATOM 676 C CA . ASN A 1 92 ? 9.565 2.253 -25.707 1.00 78.50 92 ASN A CA 1
ATOM 677 C C . ASN A 1 92 ? 9.948 0.772 -25.565 1.00 78.50 92 ASN A C 1
ATOM 679 O O . ASN A 1 92 ? 9.294 -0.084 -26.156 1.00 78.50 92 ASN A O 1
ATOM 683 N N . TRP A 1 93 ? 11.004 0.444 -24.816 1.00 82.25 93 TRP A N 1
ATOM 684 C CA . TRP A 1 93 ? 11.375 -0.949 -24.579 1.00 82.25 93 TRP A CA 1
ATOM 685 C C . TRP A 1 93 ? 10.374 -1.617 -23.635 1.00 82.25 93 TRP A C 1
ATOM 687 O O . TRP A 1 93 ? 10.213 -1.178 -22.495 1.00 82.25 93 TRP A O 1
ATOM 697 N N . ASP A 1 94 ? 9.788 -2.737 -24.072 1.00 81.50 94 ASP A N 1
ATOM 698 C CA . ASP A 1 94 ? 8.791 -3.511 -23.313 1.00 81.50 94 ASP A CA 1
ATOM 699 C C . ASP A 1 94 ? 9.208 -3.766 -21.859 1.00 81.50 94 ASP A C 1
ATOM 701 O O . ASP A 1 94 ? 8.395 -3.660 -20.941 1.00 81.50 94 ASP A O 1
ATOM 705 N N . MET A 1 95 ? 10.493 -4.052 -21.620 1.00 80.69 95 MET A N 1
ATOM 706 C CA . MET A 1 95 ? 10.998 -4.329 -20.275 1.00 80.69 95 MET A CA 1
ATOM 707 C C . MET A 1 95 ? 10.924 -3.102 -19.354 1.00 80.69 95 MET A C 1
ATOM 709 O O . MET A 1 95 ? 10.475 -3.228 -18.216 1.00 80.69 95 MET A O 1
ATOM 713 N N . ILE A 1 96 ? 11.281 -1.914 -19.852 1.00 82.75 96 ILE A N 1
ATOM 714 C CA . ILE A 1 96 ? 11.213 -0.654 -19.096 1.00 82.75 96 ILE A CA 1
ATOM 715 C C . ILE A 1 96 ? 9.757 -0.248 -18.869 1.00 82.75 96 ILE A C 1
ATOM 717 O O . ILE A 1 96 ? 9.373 0.055 -17.739 1.00 82.75 96 ILE A O 1
ATOM 721 N N . VAL A 1 97 ? 8.925 -0.319 -19.913 1.00 83.44 97 VAL A N 1
ATOM 722 C CA . VAL A 1 97 ? 7.485 -0.036 -19.813 1.00 83.44 97 VAL A CA 1
ATOM 723 C C . VAL A 1 97 ? 6.830 -0.940 -18.767 1.00 83.44 97 VAL A C 1
ATOM 725 O O . VAL A 1 97 ? 6.070 -0.463 -17.925 1.00 83.44 97 VAL A O 1
ATOM 728 N N . SER A 1 98 ? 7.167 -2.234 -18.756 1.00 83.81 98 SER A N 1
ATOM 729 C CA . SER A 1 98 ? 6.621 -3.188 -17.786 1.00 83.81 98 SER A CA 1
ATOM 730 C C . SER A 1 98 ? 7.017 -2.869 -16.337 1.00 83.81 98 SER A C 1
ATOM 732 O O . SER A 1 98 ? 6.212 -3.060 -15.427 1.00 83.8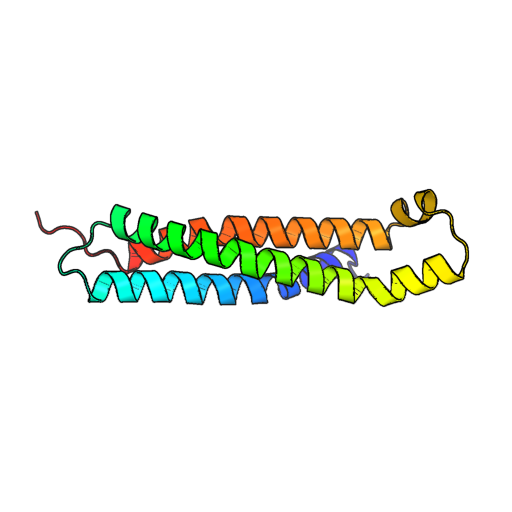1 98 SER A O 1
ATOM 734 N N . GLU A 1 99 ? 8.228 -2.358 -16.099 1.00 83.31 99 GLU A N 1
ATOM 735 C CA . GLU A 1 99 ? 8.698 -1.961 -14.766 1.00 83.31 99 GLU A CA 1
ATOM 736 C C . GLU A 1 99 ? 7.983 -0.693 -14.281 1.00 83.31 99 GLU A C 1
ATOM 738 O O . GLU A 1 99 ? 7.534 -0.631 -13.136 1.00 83.31 99 GLU A O 1
ATOM 743 N N . ILE A 1 100 ? 7.785 0.281 -15.174 1.00 83.88 100 ILE A N 1
ATOM 744 C CA . ILE A 1 100 ? 7.031 1.503 -14.874 1.00 83.88 100 ILE A CA 1
ATOM 745 C C . ILE A 1 100 ? 5.581 1.154 -14.523 1.00 83.88 100 ILE A C 1
ATOM 747 O O . ILE A 1 100 ? 5.086 1.565 -13.473 1.00 83.88 100 ILE A O 1
ATOM 751 N N . ILE A 1 101 ? 4.914 0.344 -15.354 1.00 86.75 101 ILE A N 1
ATOM 752 C CA . ILE A 1 101 ? 3.535 -0.098 -15.101 1.00 86.75 101 ILE A CA 1
ATOM 753 C C . ILE A 1 101 ? 3.447 -0.863 -13.776 1.00 86.75 101 ILE A C 1
ATOM 755 O O . ILE A 1 101 ? 2.526 -0.620 -12.999 1.00 86.75 101 ILE A O 1
ATOM 759 N N . ARG A 1 102 ? 4.406 -1.749 -13.478 1.00 85.12 102 ARG A N 1
ATOM 760 C CA . ARG A 1 102 ? 4.475 -2.486 -12.206 1.00 85.12 102 ARG A CA 1
ATOM 761 C C . ARG A 1 102 ? 4.624 -1.553 -11.003 1.00 85.12 102 ARG A C 1
ATOM 763 O O . ARG A 1 102 ? 3.895 -1.726 -10.029 1.00 85.12 102 ARG A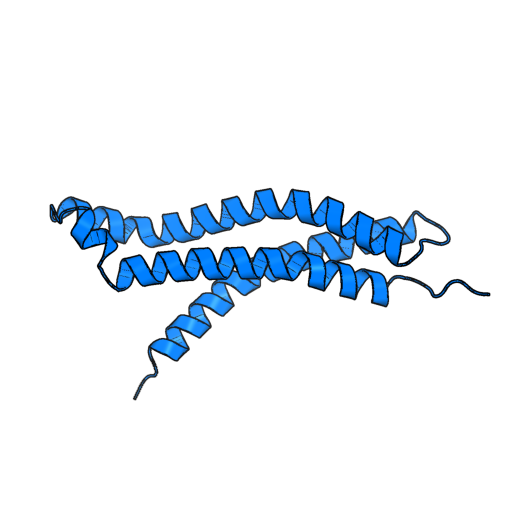 O 1
ATOM 770 N N . SER A 1 103 ? 5.504 -0.556 -11.081 1.00 85.81 103 SER A N 1
ATOM 771 C CA . SER A 1 103 ? 5.704 0.437 -10.017 1.00 85.81 103 SER A CA 1
ATOM 772 C C . SER A 1 103 ? 4.440 1.270 -9.765 1.00 85.81 103 SER A C 1
ATOM 774 O O . SER A 1 103 ? 3.999 1.436 -8.622 1.00 85.81 103 SER A O 1
ATOM 776 N N . MET A 1 104 ? 3.785 1.719 -10.841 1.00 86.75 104 MET A N 1
ATOM 777 C CA . MET A 1 104 ? 2.521 2.455 -10.764 1.00 86.75 104 MET A CA 1
ATOM 778 C C . MET A 1 104 ? 1.394 1.593 -10.191 1.00 86.75 104 MET A C 1
ATOM 780 O O . MET A 1 104 ? 0.713 2.015 -9.257 1.00 86.75 104 MET A O 1
ATOM 784 N N . ALA A 1 105 ? 1.215 0.376 -10.708 1.00 87.81 105 ALA A N 1
ATOM 785 C CA . ALA A 1 105 ? 0.192 -0.554 -10.241 1.00 87.81 105 ALA A CA 1
ATOM 786 C C . ALA A 1 105 ? 0.378 -0.894 -8.756 1.00 87.81 105 ALA A C 1
ATOM 788 O O . ALA A 1 105 ? -0.595 -0.902 -8.003 1.00 87.81 105 ALA A O 1
ATOM 789 N N . GLY A 1 106 ? 1.623 -1.099 -8.316 1.00 86.12 106 GLY A N 1
ATOM 790 C CA . GLY A 1 106 ? 1.936 -1.348 -6.915 1.00 86.12 106 GLY A CA 1
ATOM 791 C C . GLY A 1 106 ? 1.618 -0.175 -5.998 1.00 86.12 106 GLY A C 1
ATOM 792 O O . GLY A 1 106 ? 0.992 -0.358 -4.955 1.00 86.12 106 GLY A O 1
ATOM 793 N N . SER A 1 107 ? 1.964 1.039 -6.423 1.00 86.19 107 SER A N 1
ATOM 794 C CA . SER A 1 107 ? 1.677 2.266 -5.670 1.00 86.19 107 SER A CA 1
ATOM 795 C C . SER A 1 107 ? 0.172 2.533 -5.552 1.00 86.19 107 SER A C 1
ATOM 797 O O . SER A 1 107 ? -0.320 2.912 -4.488 1.00 86.19 107 SER A O 1
ATOM 799 N N . ILE A 1 108 ? -0.589 2.282 -6.622 1.00 88.25 108 ILE A N 1
ATOM 800 C CA . ILE A 1 108 ? -2.054 2.397 -6.610 1.00 88.25 108 ILE A CA 1
ATOM 801 C C . ILE A 1 108 ? -2.667 1.326 -5.699 1.00 88.25 108 ILE A C 1
ATOM 803 O O . ILE A 1 108 ? -3.530 1.646 -4.882 1.00 88.25 108 ILE A O 1
ATOM 807 N N . GLY A 1 109 ? -2.201 0.076 -5.792 1.00 87.94 109 GLY A N 1
ATOM 808 C CA . GLY A 1 109 ? -2.653 -1.017 -4.928 1.00 87.94 109 GLY A CA 1
ATOM 809 C C . GLY A 1 109 ? -2.429 -0.716 -3.445 1.00 87.94 109 GLY A C 1
ATOM 810 O O . GLY A 1 109 ? -3.329 -0.911 -2.629 1.00 87.94 109 GLY A O 1
ATOM 811 N N . LEU A 1 110 ? -1.273 -0.141 -3.107 1.00 88.44 110 LEU A N 1
ATOM 812 C CA . LEU A 1 110 ? -0.969 0.335 -1.760 1.00 88.44 110 LEU A CA 1
ATOM 813 C C . LEU A 1 110 ? -1.952 1.422 -1.303 1.00 88.44 110 LEU A C 1
ATOM 815 O O . LEU A 1 110 ? -2.529 1.312 -0.220 1.00 88.44 110 LEU A O 1
ATOM 819 N N . CYS A 1 111 ? -2.174 2.437 -2.142 1.00 88.69 111 CYS A N 1
ATOM 820 C CA . CYS A 1 111 ? -3.085 3.546 -1.856 1.00 88.69 111 CYS A CA 1
ATOM 821 C C . CYS A 1 111 ? -4.518 3.058 -1.591 1.00 88.69 111 CYS A C 1
ATOM 823 O O . CYS A 1 111 ? -5.177 3.543 -0.673 1.00 88.69 111 CYS A O 1
ATOM 825 N N . LEU A 1 112 ? -4.975 2.052 -2.343 1.00 89.56 112 LEU A N 1
ATOM 826 C CA . LEU A 1 112 ? -6.282 1.420 -2.157 1.00 89.56 112 LEU A CA 1
ATOM 827 C C . LEU A 1 112 ? -6.348 0.516 -0.920 1.00 89.56 112 LEU A C 1
ATOM 829 O O . LEU A 1 112 ? -7.423 0.373 -0.339 1.00 89.56 112 LEU A O 1
ATOM 833 N N . SER A 1 113 ? -5.232 -0.070 -0.479 1.00 90.44 113 SER A N 1
ATOM 834 C CA . SER A 1 113 ? -5.226 -0.927 0.714 1.00 90.44 113 SER A CA 1
ATOM 835 C C . SER A 1 113 ? -5.530 -0.154 2.000 1.00 90.44 113 SER A C 1
ATOM 837 O O . SER A 1 113 ? -6.200 -0.672 2.887 1.00 90.44 113 SER A O 1
ATOM 839 N N . ILE A 1 114 ? -5.127 1.116 2.074 1.00 91.50 114 ILE A N 1
ATOM 840 C CA . ILE A 1 114 ? -5.310 1.979 3.247 1.00 91.50 114 ILE A CA 1
ATOM 841 C C . ILE A 1 114 ? -6.792 2.154 3.622 1.00 91.50 114 ILE A C 1
ATOM 843 O O . ILE A 1 114 ? -7.159 1.803 4.749 1.00 91.50 114 ILE A O 1
ATOM 847 N N . PRO A 1 115 ? -7.678 2.649 2.731 1.00 91.06 115 PRO A N 1
ATOM 848 C CA . PRO A 1 115 ? -9.092 2.792 3.057 1.00 91.06 115 PRO A CA 1
ATOM 849 C C . PRO A 1 115 ? -9.763 1.441 3.307 1.00 91.06 115 PRO A C 1
ATOM 851 O O . PRO A 1 115 ? -10.624 1.353 4.182 1.00 91.06 115 PRO A O 1
ATOM 854 N N . VAL A 1 116 ? -9.354 0.386 2.593 1.00 92.62 116 VAL A N 1
ATOM 855 C CA . VAL A 1 116 ? -9.891 -0.969 2.779 1.00 92.62 116 VAL A CA 1
ATOM 856 C C . VAL A 1 116 ? -9.567 -1.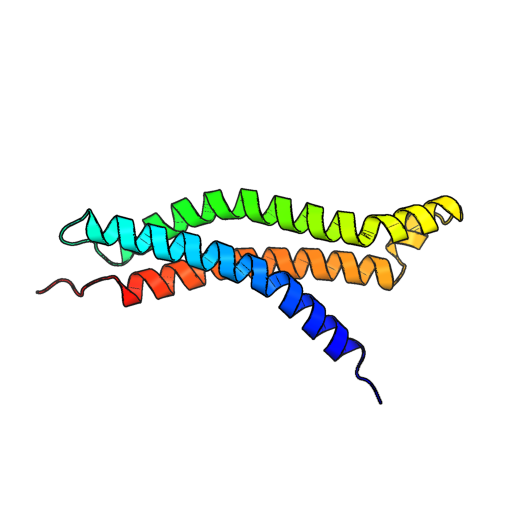491 4.179 1.00 92.62 116 VAL A C 1
ATOM 858 O O . VAL A 1 116 ? -10.475 -1.911 4.899 1.00 92.62 116 VAL A O 1
ATOM 861 N N . THR A 1 117 ? -8.310 -1.397 4.612 1.00 92.69 117 THR A N 1
ATOM 862 C CA . THR A 1 117 ? -7.888 -1.840 5.943 1.00 92.69 117 THR A CA 1
ATOM 863 C C . THR A 1 117 ? -8.495 -0.974 7.040 1.00 92.69 117 THR A C 1
ATOM 865 O O . THR A 1 117 ? -8.980 -1.513 8.033 1.00 92.69 117 THR A O 1
ATOM 868 N N . ALA A 1 118 ? -8.562 0.349 6.861 1.00 91.81 118 ALA A N 1
ATOM 869 C CA . ALA A 1 118 ? -9.193 1.235 7.837 1.00 91.81 118 ALA A CA 1
ATOM 870 C C . ALA A 1 118 ? -10.690 0.920 8.025 1.00 91.81 118 ALA A C 1
ATOM 872 O O . ALA A 1 118 ? -11.193 0.903 9.153 1.00 91.81 118 ALA A O 1
ATOM 873 N N . LEU A 1 119 ? -11.416 0.631 6.939 1.00 91.69 119 LEU A N 1
ATOM 874 C CA . LEU A 1 119 ? -12.821 0.212 6.999 1.00 91.69 119 LEU A CA 1
ATOM 875 C C . LEU A 1 119 ? -12.978 -1.154 7.673 1.00 91.69 119 LEU A C 1
ATOM 877 O O . LEU A 1 119 ? -13.813 -1.302 8.565 1.00 91.69 119 LEU A O 1
ATOM 881 N N . ALA A 1 120 ? -12.161 -2.137 7.292 1.00 91.19 120 ALA A N 1
ATOM 882 C CA . ALA A 1 120 ? -12.214 -3.475 7.874 1.00 91.19 120 ALA A CA 1
ATOM 883 C C . ALA A 1 120 ? -11.901 -3.449 9.380 1.00 91.19 120 ALA A C 1
ATOM 885 O O . ALA A 1 120 ? -12.678 -3.954 10.192 1.00 91.19 120 ALA A O 1
ATOM 886 N N . ALA A 1 121 ? -10.808 -2.793 9.773 1.00 90.56 121 ALA A N 1
ATOM 887 C CA . ALA A 1 121 ? -10.380 -2.693 11.164 1.00 90.56 121 ALA A CA 1
ATOM 888 C C . ALA A 1 121 ? -11.382 -1.909 12.024 1.00 90.56 121 ALA A C 1
ATOM 890 O O . ALA A 1 121 ? -11.745 -2.365 13.106 1.00 90.56 121 ALA A O 1
ATOM 891 N N . SER A 1 122 ? -11.903 -0.775 11.540 1.00 88.94 122 SER A N 1
ATOM 892 C CA . SER A 1 122 ? -12.923 -0.010 12.276 1.00 88.94 122 SER A CA 1
ATOM 893 C C . SER A 1 122 ? -14.232 -0.784 12.466 1.00 88.94 122 SER A C 1
ATOM 895 O O . SER A 1 122 ? -14.895 -0.610 13.490 1.00 88.94 122 SER A O 1
ATOM 897 N N . HIS A 1 123 ? -14.604 -1.667 11.532 1.00 87.81 123 HIS A N 1
ATOM 898 C CA . HIS A 1 123 ? -15.784 -2.520 11.674 1.00 87.81 123 HIS A CA 1
ATOM 899 C C . HIS A 1 123 ? -15.573 -3.665 12.672 1.00 87.81 123 HIS A C 1
ATOM 901 O O . HIS A 1 123 ? -16.490 -3.978 13.431 1.00 87.81 123 HIS A O 1
ATOM 907 N N . LEU A 1 124 ? -14.383 -4.275 12.667 1.00 87.31 124 LEU A N 1
ATOM 908 C CA . LEU A 1 124 ? -14.026 -5.384 13.556 1.00 87.31 124 LEU A CA 1
ATOM 909 C C . LEU A 1 124 ? -13.807 -4.925 15.003 1.00 87.31 124 LEU A C 1
ATOM 911 O O . LEU A 1 124 ? -14.227 -5.608 15.931 1.00 87.31 124 LEU A O 1
ATOM 915 N N . VAL A 1 125 ? -13.166 -3.769 15.194 1.00 84.44 125 VAL A N 1
ATOM 916 C CA . VAL A 1 125 ? -12.837 -3.220 16.520 1.00 84.44 125 VAL A CA 1
ATOM 917 C C . VAL A 1 125 ? -13.982 -2.374 17.088 1.00 84.44 125 VAL A C 1
ATOM 919 O O . VAL A 1 125 ? -14.202 -2.351 18.297 1.00 84.44 125 VAL A O 1
ATOM 922 N N . GLY A 1 126 ? -14.739 -1.680 16.234 1.00 70.81 126 GLY A N 1
ATOM 923 C CA . GLY A 1 126 ? -15.806 -0.785 16.668 1.00 70.81 126 GLY A CA 1
ATOM 924 C C . GLY A 1 126 ? -16.982 -1.531 17.293 1.00 70.81 126 GLY A C 1
ATOM 925 O O . GLY A 1 126 ? -17.843 -2.068 16.578 1.00 70.81 126 GLY A O 1
ATOM 926 N N . LYS A 1 127 ? -17.057 -1.490 18.630 1.00 61.50 127 LYS A N 1
ATOM 927 C CA . LYS A 1 127 ? -18.223 -1.934 19.402 1.00 61.50 127 LYS A CA 1
ATOM 928 C C . LYS A 1 127 ? -19.472 -1.186 18.928 1.00 61.50 127 LYS A C 1
ATOM 930 O O . LYS A 1 127 ? -19.438 0.003 18.609 1.00 61.50 127 LYS A O 1
ATOM 935 N N . LYS A 1 128 ? -20.580 -1.919 18.808 1.00 49.72 128 LYS A N 1
ATOM 936 C CA . LYS A 1 128 ? -21.890 -1.347 18.476 1.00 49.72 128 LYS A CA 1
ATOM 937 C C . LYS A 1 128 ? -22.263 -0.407 19.633 1.00 49.72 128 LYS A C 1
ATOM 939 O O . LYS A 1 128 ? -22.17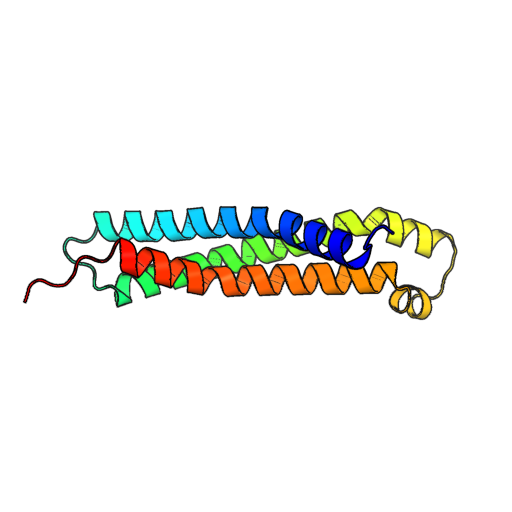0 -0.870 20.767 1.00 49.72 128 LYS A O 1
ATOM 944 N N . PRO A 1 129 ? -22.649 0.860 19.394 1.00 46.75 129 PRO A N 1
ATOM 945 C CA . PRO A 1 129 ? -23.183 1.681 20.471 1.00 46.75 129 PRO A CA 1
ATOM 946 C C . PRO A 1 129 ? -24.406 0.949 21.032 1.00 46.75 129 PRO A C 1
ATOM 948 O O . PRO A 1 129 ? -25.350 0.668 20.286 1.00 46.75 129 PRO A O 1
ATOM 951 N N . GLU A 1 130 ? -24.331 0.546 22.300 1.00 46.50 130 GLU A N 1
ATOM 952 C CA . GLU A 1 130 ? -25.494 0.063 23.041 1.00 46.50 130 GLU A CA 1
ATOM 953 C C . GLU A 1 130 ? -26.524 1.196 23.035 1.00 46.50 130 GLU A C 1
ATOM 955 O O . GLU A 1 130 ? -26.193 2.345 23.336 1.00 46.50 130 GLU A O 1
ATOM 960 N N . LYS A 1 131 ? -27.722 0.879 22.538 1.00 37.56 131 LYS A N 1
ATOM 961 C CA . LYS A 1 131 ? -28.860 1.797 22.484 1.00 37.56 131 LYS A CA 1
ATOM 962 C C . LYS A 1 131 ? -29.498 1.925 23.854 1.00 37.56 131 LYS A C 1
ATOM 964 O O . LYS A 1 131 ? -29.597 0.873 24.521 1.00 37.56 131 LYS A O 1
#

Secondary structure (DSSP, 8-state):
---HHHHHHHHHHHHHHHHHHHHHHHHHHHHHHHHHHSSS--HHHHHHHHHHHHHHHHHHHHHHHHHHHHHHHHHHHHHHHHTT--HHHHHH-HHHHHHHHHHHHHHHHHHHHHHHHHHHHHHHH-PPPP-

Foldseek 3Di:
DDPPVVVLVVVLCVLLVVLLVVLLVQLLVQLLVVLVVDPADALVNSLVSSLVVSVVSLVVSLVVLVCVLCVVCVVVVVVCVVVVPPPVVVCVDPVNVSSVVSSVVSSVVSVVSSSVSSNVSSVVSHDDPDD

Mean predicted aligned error: 6.78 Å

Sequence (131 aa):
NLNLQGIFLAGVLIGTLGAVMDTSISIASSIREFAEIHSNPTRYHLWRAGMNVGKDVMGMMSSTLILAYTGGALALLLLLVANHIPAVNIMNWDMIVSEIIRSMAGSIGLCLSIPVTALAASHLVGKKPEK

pLDDT: mean 84.46, std 9.19, range [37.56, 92.69]

Solvent-accessible surface area (backbone atoms only — not comparable to full-atom values): 7099 Å² total; per-residue (Å²): 135,84,60,64,69,58,53,51,51,50,52,47,50,58,65,34,47,58,57,38,49,53,54,42,50,54,30,42,48,54,31,48,53,54,48,72,77,35,96,79,51,51,42,66,56,33,26,52,54,14,47,54,54,34,55,58,50,45,58,57,52,45,51,51,49,54,50,52,49,49,58,70,44,40,65,57,52,51,53,43,56,74,67,69,55,53,68,73,56,53,59,69,34,67,70,53,43,52,51,52,51,44,47,52,52,36,48,51,52,42,61,56,41,44,64,52,41,21,52,52,41,17,60,75,66,32,63,77,81,84,127

Radius of gyration: 19.82 Å; Cα contacts (8 Å, |Δi|>4): 103; chains: 1; bounding box: 55×33×54 Å